Protein AF-A0AAD6QN85-F1 (afdb_monomer_lite)

Sequence (68 aa):
MLKVVETQSMLLQLILVFVIFSGFLENGNAGIMSAFIRSEWPSIDIPLDNEVFAIPKDHNAPQQVSNK

Secondary structure (DSSP, 8-state):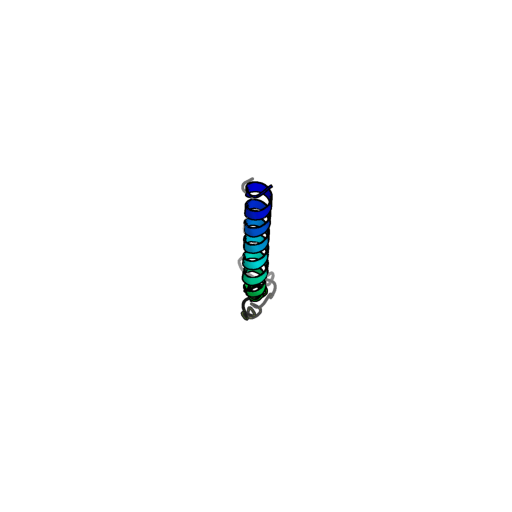
-HHHHHHHHHHHHHHHHHHHHHTTTT-----------------PPPPTTSGGGPPPSSTT---S----

Structure (mmCIF, N/CA/C/O backbone):
data_AF-A0AAD6QN85-F1
#
_entry.id   AF-A0AAD6QN85-F1
#
loop_
_atom_site.group_PDB
_atom_site.id
_atom_site.type_symbol
_atom_site.label_atom_id
_atom_site.label_alt_id
_atom_site.label_comp_id
_atom_site.label_asym_id
_atom_site.label_entity_id
_atom_site.label_seq_id
_atom_site.pdbx_PDB_ins_code
_atom_site.Cartn_x
_atom_site.Cartn_y
_atom_site.Cartn_z
_atom_site.occupancy
_atom_site.B_iso_or_equiv
_atom_site.auth_seq_id
_atom_site.auth_comp_id
_atom_site.auth_asym_id
_atom_site.auth_atom_id
_atom_site.pdbx_PDB_model_num
ATOM 1 N N . MET A 1 1 ? 34.718 10.576 -55.266 1.00 63.72 1 MET A N 1
ATOM 2 C CA . MET A 1 1 ? 34.787 9.115 -55.047 1.00 63.72 1 MET A CA 1
ATOM 3 C C . MET A 1 1 ? 35.558 8.770 -53.772 1.00 63.72 1 MET A C 1
ATOM 5 O O . MET A 1 1 ? 34.941 8.207 -52.885 1.00 63.72 1 MET A O 1
ATOM 9 N N . LEU A 1 2 ? 36.821 9.199 -53.611 1.00 74.56 2 LEU A N 1
ATOM 10 C CA . LEU A 1 2 ? 37.644 8.954 -52.404 1.00 74.56 2 LEU A CA 1
ATOM 11 C C . LEU A 1 2 ? 36.959 9.372 -51.080 1.00 74.56 2 LEU A C 1
ATOM 13 O O . LEU A 1 2 ? 36.750 8.532 -50.216 1.00 74.56 2 LEU A O 1
ATOM 17 N N . LYS A 1 3 ? 36.473 10.621 -50.981 1.00 74.25 3 LYS A N 1
ATOM 18 C CA . LYS A 1 3 ? 35.742 11.129 -49.797 1.00 74.25 3 LYS A CA 1
ATOM 19 C C . LYS A 1 3 ? 34.490 10.322 -49.428 1.00 74.25 3 LYS A C 1
ATOM 21 O O . LYS A 1 3 ? 34.134 10.223 -48.259 1.00 74.25 3 LYS A O 1
ATOM 26 N N . VAL A 1 4 ? 33.799 9.765 -50.427 1.00 73.81 4 VAL A N 1
ATOM 27 C CA . VAL A 1 4 ? 32.594 8.948 -50.204 1.00 73.81 4 VAL A CA 1
ATOM 28 C C . VAL A 1 4 ? 32.994 7.600 -49.613 1.00 73.81 4 VAL A C 1
ATOM 30 O O . VAL A 1 4 ? 32.380 7.166 -48.649 1.00 73.81 4 VAL A O 1
ATOM 33 N N . VAL A 1 5 ? 34.062 6.983 -50.123 1.00 81.25 5 VAL A N 1
ATOM 34 C CA . VAL A 1 5 ? 34.612 5.728 -49.587 1.00 81.25 5 VAL A CA 1
ATOM 35 C C . VAL A 1 5 ? 35.127 5.913 -48.154 1.00 81.25 5 VAL A C 1
ATOM 37 O O . VAL A 1 5 ? 34.824 5.096 -47.290 1.00 81.25 5 VAL A O 1
ATOM 40 N N . GLU A 1 6 ? 35.819 7.018 -47.871 1.00 81.06 6 GLU A N 1
ATOM 41 C CA . GLU A 1 6 ? 36.272 7.371 -46.517 1.00 81.06 6 GLU A CA 1
ATOM 42 C C . GLU A 1 6 ? 35.093 7.548 -45.550 1.00 81.06 6 GLU A C 1
ATOM 44 O O . GLU A 1 6 ? 35.088 6.967 -44.468 1.00 81.06 6 GLU A O 1
ATOM 49 N N . THR A 1 7 ? 34.044 8.273 -45.954 1.00 82.88 7 THR A N 1
ATOM 50 C CA . THR A 1 7 ? 32.847 8.480 -45.116 1.00 82.88 7 THR A CA 1
ATOM 51 C C . THR A 1 7 ? 32.109 7.165 -44.840 1.00 82.88 7 THR A C 1
ATOM 53 O O . THR A 1 7 ? 31.674 6.926 -43.715 1.00 82.88 7 THR A O 1
ATOM 56 N N . GLN A 1 8 ? 32.006 6.283 -45.840 1.00 82.19 8 GLN A N 1
ATOM 57 C CA . GLN A 1 8 ? 31.412 4.949 -45.687 1.00 82.19 8 GLN A CA 1
ATOM 58 C C . GLN A 1 8 ? 32.241 4.061 -44.743 1.00 82.19 8 GLN A C 1
ATOM 60 O O . GLN A 1 8 ? 31.678 3.364 -43.901 1.00 82.19 8 GLN A O 1
ATOM 65 N N . SER A 1 9 ? 33.574 4.139 -44.816 1.00 89.06 9 SER A N 1
ATOM 66 C CA . SER A 1 9 ? 34.478 3.443 -43.891 1.00 89.06 9 SER A CA 1
ATOM 67 C C . SER A 1 9 ? 34.316 3.934 -42.448 1.00 89.06 9 SER A C 1
ATOM 69 O O . SER A 1 9 ? 34.263 3.121 -41.527 1.00 89.06 9 SER A O 1
ATOM 71 N N . MET A 1 10 ? 34.199 5.248 -42.239 1.00 92.25 10 MET A N 1
ATOM 72 C CA . MET A 1 10 ? 33.997 5.837 -40.907 1.00 92.25 10 MET A CA 1
ATOM 73 C C . MET A 1 10 ? 32.643 5.443 -40.309 1.00 92.25 10 MET A C 1
ATOM 75 O O . MET A 1 10 ? 32.565 5.108 -39.129 1.00 92.25 10 MET A O 1
ATOM 79 N N . LEU A 1 11 ? 31.584 5.433 -41.127 1.00 93.56 11 LEU A N 1
ATOM 80 C CA . LEU A 1 11 ? 30.253 4.990 -40.709 1.00 93.56 11 LEU A CA 1
ATOM 81 C C . LEU A 1 11 ? 30.269 3.518 -40.281 1.00 93.56 11 LEU A C 1
ATOM 83 O O . LEU A 1 11 ? 29.713 3.173 -39.241 1.00 93.56 11 LEU A O 1
ATOM 87 N N . LEU A 1 12 ? 30.942 2.660 -41.050 1.00 94.50 12 LEU A N 1
ATOM 88 C CA . LEU A 1 12 ? 31.050 1.236 -40.746 1.00 94.50 12 LEU A CA 1
ATOM 89 C C . LEU A 1 12 ? 31.828 0.985 -39.447 1.00 94.50 12 LEU A C 1
ATOM 91 O O . LEU A 1 12 ? 31.416 0.152 -38.642 1.00 94.50 12 LEU A O 1
ATOM 95 N N . GLN A 1 13 ? 32.900 1.741 -39.200 1.00 94.75 13 GLN A N 1
ATOM 96 C CA . GLN A 1 13 ? 33.636 1.692 -37.931 1.00 94.75 13 GLN A CA 1
ATOM 97 C C . GLN A 1 13 ? 32.768 2.136 -36.748 1.00 94.75 13 GLN A C 1
ATOM 99 O O . GLN A 1 13 ? 32.767 1.477 -35.711 1.00 94.75 13 GLN A O 1
ATOM 104 N N . LEU A 1 14 ? 31.989 3.208 -36.911 1.00 95.81 14 LEU A N 1
ATOM 105 C CA . LEU A 1 14 ? 31.052 3.694 -35.895 1.00 95.81 14 LEU A CA 1
ATOM 106 C C . LEU A 1 14 ? 29.987 2.647 -35.550 1.00 95.81 14 LEU A C 1
ATOM 108 O O . LEU A 1 14 ? 29.743 2.384 -34.373 1.00 95.81 14 LEU A O 1
ATOM 112 N N . ILE A 1 15 ? 29.396 2.018 -36.569 1.00 96.00 15 ILE A N 1
ATOM 113 C CA . ILE A 1 15 ? 28.414 0.941 -36.389 1.00 96.00 15 ILE A CA 1
ATOM 114 C C . ILE A 1 15 ? 29.058 -0.251 -35.675 1.00 96.00 15 ILE A C 1
ATOM 116 O O . ILE A 1 15 ? 28.474 -0.781 -34.733 1.00 96.00 15 ILE A O 1
ATOM 120 N N . LEU A 1 16 ? 30.270 -0.648 -36.072 1.00 95.81 16 LEU A N 1
ATOM 121 C CA . LEU A 1 16 ? 30.979 -1.769 -35.457 1.00 95.81 16 LEU A CA 1
ATOM 122 C C . LEU A 1 16 ? 31.263 -1.513 -33.971 1.00 95.81 16 LEU A C 1
ATOM 124 O O . LEU A 1 16 ? 30.983 -2.371 -33.135 1.00 95.81 16 LEU A O 1
ATOM 128 N N . VAL A 1 17 ? 31.762 -0.323 -33.631 1.00 95.31 17 VAL A N 1
ATOM 129 C CA . VAL A 1 17 ? 32.010 0.079 -32.239 1.00 95.31 17 VAL A CA 1
ATOM 130 C C . VAL A 1 17 ? 30.712 0.084 -31.436 1.00 95.31 17 VAL A C 1
ATOM 132 O O . VAL A 1 17 ? 30.689 -0.426 -30.319 1.00 95.31 17 VAL A O 1
ATOM 135 N N . PHE A 1 18 ? 29.623 0.606 -32.001 1.00 93.56 18 PHE A N 1
ATOM 136 C CA . PHE A 1 18 ? 28.324 0.645 -31.333 1.00 93.56 18 PHE A CA 1
ATOM 137 C C . PHE A 1 18 ? 27.753 -0.756 -31.063 1.00 93.56 18 PHE A C 1
ATOM 139 O O . PHE A 1 18 ? 27.240 -1.011 -29.972 1.00 93.56 18 PHE A O 1
ATOM 146 N N . VAL A 1 19 ? 27.869 -1.676 -32.026 1.00 93.19 19 VAL A N 1
ATOM 147 C CA . VAL A 1 19 ? 27.429 -3.074 -31.874 1.00 93.19 19 VAL A CA 1
ATOM 148 C C . VAL A 1 19 ? 28.245 -3.783 -30.795 1.00 93.19 19 VAL A C 1
ATOM 150 O O . VAL A 1 19 ? 27.667 -4.424 -29.919 1.00 93.19 19 VAL A O 1
ATOM 153 N N . ILE A 1 20 ? 29.571 -3.619 -30.813 1.00 91.62 20 ILE A N 1
ATOM 154 C CA . ILE A 1 20 ? 30.462 -4.178 -29.788 1.00 91.62 20 ILE A CA 1
ATOM 155 C C . ILE A 1 20 ? 30.101 -3.615 -28.409 1.00 91.62 20 ILE A C 1
ATOM 157 O O . ILE A 1 20 ? 29.925 -4.381 -27.469 1.00 91.62 20 ILE A O 1
ATOM 161 N N . PHE A 1 21 ? 29.930 -2.294 -28.294 1.00 89.56 21 PHE A N 1
ATOM 162 C CA . PHE A 1 21 ? 29.571 -1.623 -27.043 1.00 89.56 21 PHE A CA 1
ATOM 163 C C . PHE A 1 21 ? 28.212 -2.086 -26.497 1.00 89.56 21 PHE A C 1
ATOM 165 O O . PHE A 1 21 ? 28.072 -2.316 -25.298 1.00 89.56 21 PHE A O 1
ATOM 172 N N . SER A 1 22 ? 27.227 -2.288 -27.375 1.00 86.38 22 SER A N 1
ATOM 173 C CA . SER A 1 22 ? 25.890 -2.746 -26.982 1.00 86.38 22 SER A CA 1
ATOM 174 C C . SER A 1 22 ? 25.888 -4.170 -26.418 1.00 86.38 22 SER A C 1
ATOM 176 O O . SER A 1 22 ? 25.073 -4.472 -25.551 1.00 86.38 22 SER A O 1
ATOM 178 N N . GLY A 1 23 ? 26.829 -5.026 -26.834 1.00 82.81 23 GLY A N 1
ATOM 179 C CA . GLY A 1 23 ? 27.011 -6.368 -26.267 1.00 82.81 23 GLY A CA 1
ATOM 180 C C . GLY A 1 23 ? 27.455 -6.379 -24.797 1.00 82.81 23 GLY A C 1
ATOM 181 O O . GLY A 1 23 ? 27.318 -7.397 -24.130 1.00 82.81 23 GLY A O 1
ATOM 182 N N . PHE A 1 24 ? 27.937 -5.252 -24.258 1.00 80.00 24 PHE A N 1
ATOM 183 C CA . PHE A 1 24 ? 28.290 -5.122 -22.838 1.00 80.00 24 PHE A CA 1
ATOM 184 C C . PHE A 1 24 ? 27.117 -4.662 -21.955 1.00 80.00 24 PHE A C 1
ATOM 186 O O . PHE A 1 24 ? 27.274 -4.564 -20.738 1.00 80.00 24 PHE A O 1
ATOM 193 N N . LEU A 1 25 ? 25.939 -4.389 -22.532 1.00 78.12 25 LEU A N 1
ATOM 194 C CA . LEU A 1 25 ? 24.758 -3.913 -21.797 1.00 78.12 25 LEU A CA 1
ATOM 195 C C . LEU A 1 25 ? 23.958 -5.035 -21.102 1.00 78.12 25 LEU A C 1
ATOM 197 O O . LEU A 1 25 ? 22.904 -4.759 -20.534 1.00 78.12 25 LEU A O 1
ATOM 201 N N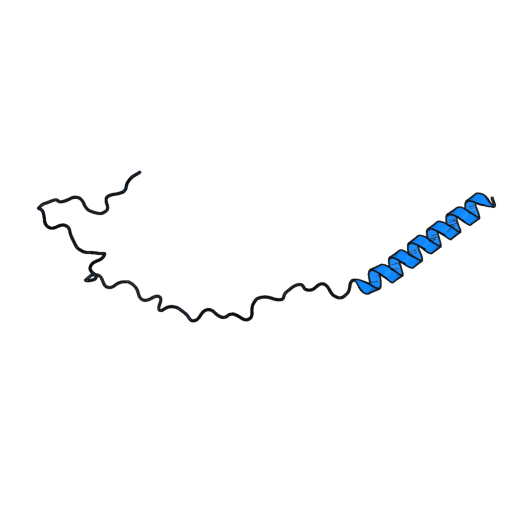 . GLU A 1 26 ? 24.440 -6.284 -21.100 1.00 68.06 26 GLU A N 1
ATOM 202 C CA . GLU A 1 26 ? 23.698 -7.453 -20.588 1.00 68.06 26 GLU A CA 1
ATOM 203 C C . GLU A 1 26 ? 23.428 -7.453 -19.070 1.00 68.06 26 GLU A C 1
ATOM 205 O O . GLU A 1 26 ? 22.608 -8.238 -18.602 1.00 68.06 26 GLU A O 1
ATOM 210 N N . ASN A 1 27 ? 24.040 -6.561 -18.285 1.00 67.19 27 ASN A N 1
ATOM 211 C CA . ASN A 1 27 ? 23.894 -6.549 -16.825 1.00 67.19 27 ASN A CA 1
ATOM 212 C C . ASN A 1 27 ? 23.236 -5.263 -16.312 1.00 67.19 27 ASN A C 1
ATOM 214 O O . ASN A 1 27 ? 23.861 -4.426 -15.660 1.00 67.19 27 ASN A O 1
ATOM 218 N N . GLY A 1 28 ? 21.941 -5.112 -16.588 1.00 67.00 28 GLY A N 1
ATOM 219 C CA . GLY A 1 28 ? 21.095 -4.176 -15.852 1.00 67.00 28 GLY A CA 1
ATOM 220 C C . GLY A 1 28 ? 20.713 -4.778 -14.501 1.00 67.00 28 GLY A C 1
ATOM 221 O O . GLY A 1 28 ? 20.134 -5.859 -14.455 1.00 67.00 28 GLY A O 1
ATOM 222 N N . ASN A 1 29 ? 21.001 -4.085 -13.395 1.00 70.88 29 ASN A N 1
ATOM 223 C CA . ASN A 1 29 ? 20.600 -4.523 -12.056 1.00 70.88 29 ASN A CA 1
ATOM 224 C C . ASN A 1 29 ? 19.096 -4.261 -11.822 1.00 70.88 29 ASN A C 1
ATOM 226 O O . ASN A 1 29 ? 18.711 -3.406 -11.024 1.00 70.88 29 ASN A O 1
ATOM 230 N N . ALA A 1 30 ? 18.242 -4.929 -12.597 1.00 71.94 30 ALA A N 1
ATOM 231 C CA . ALA A 1 30 ? 16.790 -4.852 -12.501 1.00 71.94 30 ALA A CA 1
ATOM 232 C C . ALA A 1 30 ? 16.253 -6.059 -11.717 1.0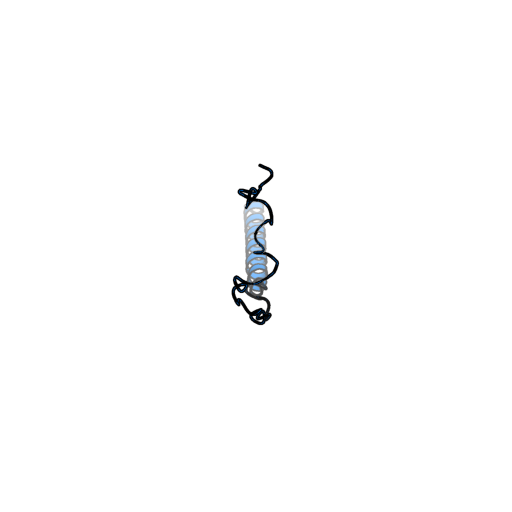0 71.94 30 ALA A C 1
ATOM 234 O O . ALA A 1 30 ? 16.779 -7.162 -11.818 1.00 71.94 30 ALA A O 1
ATOM 235 N N . GLY A 1 31 ? 15.198 -5.862 -10.925 1.00 69.75 31 GLY A N 1
ATOM 236 C CA . GLY A 1 31 ? 14.540 -6.961 -10.208 1.00 69.75 31 GLY A CA 1
ATOM 237 C C . GLY A 1 31 ? 15.160 -7.353 -8.863 1.00 69.75 31 GLY A C 1
ATOM 238 O O . GLY A 1 31 ? 14.671 -8.295 -8.243 1.00 69.75 31 GLY A O 1
ATOM 239 N N . ILE A 1 32 ? 16.162 -6.624 -8.350 1.00 76.50 32 ILE A N 1
ATOM 240 C CA . ILE A 1 32 ? 16.542 -6.748 -6.933 1.00 76.50 32 ILE A CA 1
ATOM 241 C C . ILE A 1 32 ? 15.477 -6.047 -6.088 1.00 76.50 32 ILE A C 1
ATOM 243 O O . ILE A 1 32 ? 15.558 -4.855 -5.792 1.00 76.50 32 ILE A O 1
ATOM 247 N N . MET A 1 33 ? 14.446 -6.798 -5.712 1.00 78.12 33 MET A N 1
ATOM 248 C CA . MET A 1 33 ? 13.575 -6.418 -4.608 1.00 78.12 33 MET A CA 1
ATOM 249 C C . MET A 1 33 ? 14.285 -6.725 -3.290 1.00 78.12 33 MET A C 1
ATOM 251 O O . MET A 1 33 ? 15.078 -7.661 -3.190 1.00 78.12 33 MET A O 1
ATOM 255 N N . SER A 1 34 ? 14.003 -5.926 -2.264 1.00 82.12 34 SER A N 1
ATOM 256 C CA . SER A 1 34 ? 14.480 -6.222 -0.917 1.00 82.12 34 SER A CA 1
ATOM 257 C C . SER A 1 34 ? 13.993 -7.608 -0.487 1.00 82.12 34 SER A C 1
ATOM 259 O O . SER A 1 34 ? 12.805 -7.901 -0.598 1.00 82.12 34 SER A O 1
ATOM 261 N N . ALA A 1 35 ? 14.885 -8.435 0.066 1.00 84.00 35 ALA A N 1
ATOM 262 C CA . ALA A 1 35 ? 14.526 -9.712 0.694 1.00 84.00 35 ALA A CA 1
ATOM 263 C C . ALA A 1 35 ? 13.736 -9.531 2.008 1.00 84.00 35 ALA A C 1
ATOM 265 O O . ALA A 1 35 ? 13.419 -10.501 2.695 1.00 84.00 35 ALA A O 1
ATOM 266 N N . PHE A 1 36 ? 13.455 -8.283 2.391 1.00 87.56 36 PHE A N 1
ATOM 267 C CA . PHE A 1 36 ? 12.728 -7.948 3.600 1.00 87.56 36 PHE A CA 1
ATOM 268 C C . PHE A 1 36 ? 11.268 -8.403 3.512 1.00 87.56 36 PHE A C 1
ATOM 270 O O . PHE A 1 36 ? 10.434 -7.778 2.856 1.00 87.56 36 PHE A O 1
ATOM 277 N N . ILE A 1 37 ? 10.954 -9.468 4.242 1.00 80.56 37 ILE A N 1
ATOM 278 C CA . ILE A 1 37 ? 9.589 -9.856 4.580 1.00 80.56 37 ILE A CA 1
ATOM 279 C C . ILE A 1 37 ? 9.264 -9.155 5.898 1.00 80.56 37 ILE A C 1
ATOM 281 O O . ILE A 1 37 ? 9.888 -9.432 6.924 1.00 80.56 37 ILE A O 1
ATOM 285 N N . ARG A 1 38 ? 8.310 -8.217 5.879 1.00 81.69 38 ARG A N 1
ATOM 286 C CA . ARG A 1 38 ? 7.823 -7.592 7.114 1.00 81.69 38 ARG A CA 1
ATOM 287 C C . ARG A 1 38 ? 7.196 -8.697 7.963 1.00 81.69 38 ARG A C 1
ATOM 289 O O . ARG A 1 38 ? 6.290 -9.372 7.483 1.00 81.69 38 ARG A O 1
ATOM 296 N N . SER A 1 39 ? 7.648 -8.875 9.204 1.00 77.81 39 SER A N 1
ATOM 297 C CA . SER A 1 39 ? 6.880 -9.666 10.165 1.00 77.81 39 SER A CA 1
ATOM 298 C C . SER A 1 39 ? 5.490 -9.047 10.249 1.00 77.81 39 SER A C 1
ATOM 300 O O . SER A 1 39 ? 5.392 -7.827 10.427 1.00 77.81 39 SER A O 1
ATOM 302 N N . GLU A 1 40 ? 4.442 -9.848 10.071 1.00 74.94 40 GLU A N 1
ATOM 303 C CA . GLU A 1 40 ? 3.075 -9.377 10.245 1.00 74.94 40 GLU A CA 1
ATOM 304 C C . GLU A 1 40 ? 2.983 -8.791 11.655 1.00 74.94 40 GLU A C 1
ATOM 306 O O . GLU A 1 40 ? 3.093 -9.498 12.657 1.00 74.94 40 GLU A O 1
ATOM 311 N N . TRP A 1 41 ? 2.905 -7.461 11.734 1.00 74.19 41 TRP A N 1
ATOM 312 C CA . TRP A 1 41 ? 2.468 -6.834 12.967 1.00 74.19 41 TRP A CA 1
ATOM 313 C C . TRP A 1 41 ? 1.071 -7.387 13.207 1.00 74.19 41 TRP A C 1
ATOM 315 O O . TRP A 1 41 ? 0.304 -7.386 12.242 1.00 74.19 41 TRP A O 1
ATOM 325 N N . PRO A 1 42 ? 0.746 -7.883 14.413 1.00 76.31 42 PRO A N 1
ATOM 326 C CA . PRO A 1 42 ? -0.573 -8.428 14.675 1.00 76.31 42 PRO A CA 1
ATOM 327 C C . PRO A 1 42 ? -1.617 -7.414 14.215 1.00 76.31 42 PRO A C 1
ATOM 329 O O . PRO A 1 42 ? -1.771 -6.355 14.820 1.00 76.31 42 PRO A O 1
ATOM 332 N N . SER A 1 43 ? -2.307 -7.734 13.120 1.00 80.06 43 SER A N 1
ATOM 333 C CA . SER A 1 43 ? -3.432 -6.958 12.605 1.00 80.06 43 SER A CA 1
ATOM 334 C C . SER A 1 43 ? -4.679 -7.329 13.403 1.00 80.06 43 SER A C 1
ATOM 336 O O . SER A 1 43 ? -5.709 -7.701 12.847 1.00 80.06 43 SER A O 1
ATOM 338 N N . ILE A 1 44 ? -4.535 -7.324 14.726 1.00 89.50 44 ILE A N 1
ATOM 339 C CA . ILE A 1 44 ? -5.612 -7.611 15.657 1.00 89.50 44 ILE A CA 1
ATOM 340 C C . ILE A 1 44 ? -6.404 -6.318 15.794 1.00 89.50 44 ILE A C 1
ATOM 342 O O . ILE A 1 44 ? -5.838 -5.277 16.136 1.00 89.50 44 ILE A O 1
ATOM 346 N N . ASP A 1 45 ? -7.703 -6.395 15.520 1.00 92.81 45 ASP A N 1
ATOM 347 C CA . ASP A 1 45 ? -8.607 -5.271 15.723 1.00 92.81 45 ASP A CA 1
ATOM 348 C C . ASP A 1 45 ? -8.560 -4.805 17.179 1.00 92.81 45 ASP A C 1
ATOM 350 O O . ASP A 1 45 ? -8.452 -5.601 18.117 1.00 92.81 45 ASP A O 1
ATOM 354 N N . ILE A 1 46 ? -8.657 -3.493 17.373 1.00 94.06 46 ILE A N 1
ATOM 355 C CA . ILE A 1 46 ? -8.700 -2.918 18.711 1.00 94.06 46 ILE A CA 1
ATOM 356 C C . ILE A 1 46 ? -9.997 -3.399 19.393 1.00 94.06 46 ILE A C 1
ATOM 358 O O . ILE A 1 46 ? -11.078 -3.213 18.828 1.00 94.06 46 ILE A O 1
ATOM 362 N N . PRO A 1 47 ? -9.925 -3.994 20.598 1.00 95.19 47 PRO A N 1
ATOM 363 C CA . PRO A 1 47 ? -11.109 -4.373 21.364 1.00 95.19 47 PRO A CA 1
ATOM 364 C C . PRO A 1 47 ? -12.029 -3.175 21.636 1.00 95.19 47 PRO A C 1
ATOM 366 O O . PRO A 1 47 ? -11.550 -2.066 21.860 1.00 95.19 47 PRO A O 1
ATOM 369 N N . LEU A 1 48 ? -13.348 -3.386 21.658 1.00 95.38 48 LEU A N 1
ATOM 370 C CA . LEU A 1 48 ? -14.329 -2.304 21.854 1.00 95.38 48 LEU A CA 1
ATOM 371 C C . LEU A 1 48 ? -14.266 -1.643 23.241 1.00 95.38 48 LEU A C 1
ATOM 373 O O . LEU A 1 48 ? -14.752 -0.529 23.407 1.00 95.38 48 LEU A O 1
ATOM 377 N N . ASP A 1 49 ? -13.687 -2.319 24.228 1.00 95.88 49 ASP A N 1
ATOM 378 C CA . ASP A 1 49 ? -13.456 -1.816 25.583 1.00 95.88 49 ASP A CA 1
ATOM 37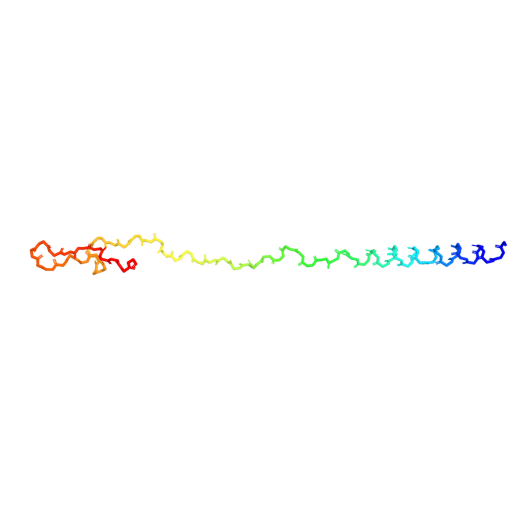9 C C . ASP A 1 49 ? -12.134 -1.043 25.726 1.00 95.88 49 ASP A C 1
ATOM 381 O O . ASP A 1 49 ? -11.827 -0.537 26.807 1.00 95.88 49 ASP A O 1
ATOM 385 N N . ASN A 1 50 ? -11.353 -0.918 24.648 1.00 96.69 50 ASN A N 1
ATOM 386 C CA . ASN A 1 50 ? -10.140 -0.115 24.641 1.00 96.69 50 ASN A CA 1
ATOM 387 C C . ASN A 1 50 ? -10.455 1.374 24.875 1.00 96.69 50 ASN A C 1
ATOM 389 O O . ASN A 1 50 ? -11.436 1.917 24.367 1.00 96.69 50 ASN A O 1
ATOM 393 N N . GLU A 1 51 ? -9.569 2.059 25.597 1.00 95.94 51 GLU A N 1
ATOM 394 C CA . GLU A 1 51 ? -9.694 3.478 25.942 1.00 95.94 51 GLU A CA 1
ATOM 395 C C . GLU A 1 51 ? -9.879 4.412 24.735 1.00 95.94 51 GLU A C 1
ATOM 397 O O . GLU A 1 51 ? -10.540 5.443 24.862 1.00 95.94 51 GLU A O 1
ATOM 402 N N . VAL A 1 52 ? -9.375 4.047 23.549 1.00 95.44 52 VAL A N 1
ATOM 403 C CA . VAL A 1 52 ? -9.559 4.845 22.322 1.00 95.44 52 VAL A CA 1
ATOM 404 C C . VAL A 1 52 ? -11.019 4.908 21.858 1.00 95.44 52 VAL A C 1
ATOM 406 O O . VAL A 1 52 ? -11.382 5.815 21.110 1.00 95.44 52 VAL A O 1
ATOM 409 N N . PHE A 1 53 ? -11.861 3.975 22.310 1.00 96.00 53 PHE A N 1
ATOM 410 C CA . PHE A 1 53 ? -13.301 3.943 22.048 1.00 96.00 53 PHE A CA 1
ATOM 411 C C . PHE A 1 53 ? -14.138 4.431 23.239 1.00 96.00 53 PHE A C 1
ATOM 413 O O . PHE A 1 53 ? -15.361 4.268 23.241 1.00 96.00 53 PHE A O 1
ATOM 420 N N . ALA A 1 54 ? -13.513 5.041 24.253 1.00 95.69 54 ALA A N 1
ATOM 421 C CA . ALA A 1 54 ? -14.220 5.539 25.425 1.00 95.69 54 ALA A CA 1
ATOM 422 C C . ALA A 1 54 ? -15.332 6.536 25.047 1.00 95.69 54 ALA A C 1
ATOM 424 O O . ALA A 1 54 ? -15.127 7.514 24.324 1.00 95.69 54 ALA A O 1
ATOM 425 N N . ILE A 1 55 ? -16.529 6.293 25.582 1.00 95.00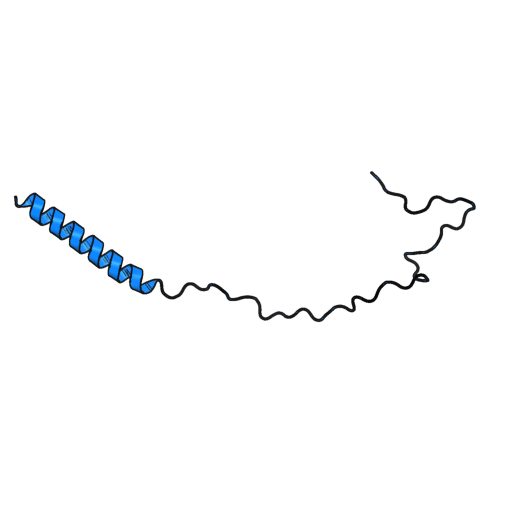 55 ILE A N 1
ATOM 426 C CA . ILE A 1 55 ? -17.702 7.147 25.382 1.00 95.00 55 ILE A CA 1
ATOM 427 C C . ILE A 1 55 ? -17.565 8.408 26.262 1.00 95.00 55 ILE A C 1
ATOM 429 O O . ILE A 1 55 ? -17.216 8.287 27.442 1.00 95.00 55 ILE A O 1
ATOM 433 N N . PRO A 1 56 ? -17.846 9.619 25.740 1.00 95.88 56 PRO A N 1
ATOM 434 C CA . PRO A 1 56 ? -17.865 10.838 26.543 1.00 95.88 56 PRO A CA 1
ATOM 435 C C . PRO A 1 56 ? -18.900 10.768 27.676 1.00 95.88 56 PRO A C 1
ATOM 437 O O . PRO A 1 56 ? -19.972 10.192 27.520 1.00 95.88 56 PRO A O 1
ATOM 440 N N . LYS A 1 57 ? -18.575 11.355 28.834 1.00 93.75 57 LYS A N 1
ATOM 441 C CA . LYS A 1 57 ? -19.311 11.121 30.090 1.00 93.75 57 LYS A CA 1
ATOM 442 C C . LYS A 1 57 ? -20.651 11.856 30.203 1.00 93.75 57 LYS A C 1
ATOM 444 O O . LYS A 1 57 ? -21.488 11.437 30.999 1.00 93.75 57 LYS A O 1
ATOM 449 N N . ASP A 1 58 ? -20.851 12.935 29.449 1.00 95.69 58 ASP A N 1
ATOM 450 C CA . ASP A 1 58 ? -22.032 13.785 29.607 1.00 95.69 58 ASP A CA 1
ATOM 451 C C . ASP A 1 58 ? -23.212 13.308 28.756 1.00 95.69 58 ASP A C 1
ATOM 453 O O . ASP A 1 58 ? -23.060 12.713 27.686 1.00 95.69 58 ASP A O 1
ATOM 457 N N . HIS A 1 59 ? -24.424 13.596 29.232 1.00 95.75 59 HIS A N 1
ATOM 458 C CA . HIS A 1 59 ? -25.642 13.275 28.499 1.00 95.75 59 HIS A CA 1
ATOM 459 C C . HIS A 1 59 ? -25.643 13.962 27.129 1.00 95.75 59 HIS A C 1
ATOM 461 O O . HIS A 1 59 ? -25.533 15.185 27.046 1.00 95.75 59 HIS A O 1
ATOM 467 N N . ASN A 1 60 ? -25.801 13.167 26.065 1.00 95.50 60 ASN A N 1
ATOM 468 C CA . ASN A 1 60 ? -25.787 13.640 24.679 1.00 95.50 60 ASN A CA 1
ATOM 469 C C . ASN A 1 60 ? -24.493 14.392 24.297 1.00 95.50 60 ASN A C 1
ATOM 471 O O . ASN A 1 60 ? -24.508 15.282 23.444 1.00 95.50 60 ASN A O 1
ATOM 475 N N . ALA A 1 61 ? -23.370 14.056 24.940 1.00 96.75 61 ALA A N 1
ATOM 476 C CA . ALA A 1 61 ? -22.072 14.592 24.569 1.00 96.75 61 ALA A CA 1
ATOM 477 C C . ALA A 1 61 ? -21.709 14.202 23.124 1.00 96.75 61 ALA A C 1
ATOM 479 O O . ALA A 1 61 ? -21.902 13.049 22.727 1.00 96.75 61 ALA A O 1
ATOM 480 N N . PRO A 1 62 ? -21.162 15.135 22.329 1.00 94.56 62 PRO A N 1
ATOM 481 C CA . PRO A 1 62 ? -20.789 14.861 20.951 1.00 94.56 62 PRO A CA 1
ATOM 482 C C . PRO A 1 62 ? -19.678 13.807 20.876 1.00 94.56 62 PRO A C 1
ATOM 484 O O . PRO A 1 62 ? -18.698 13.850 21.6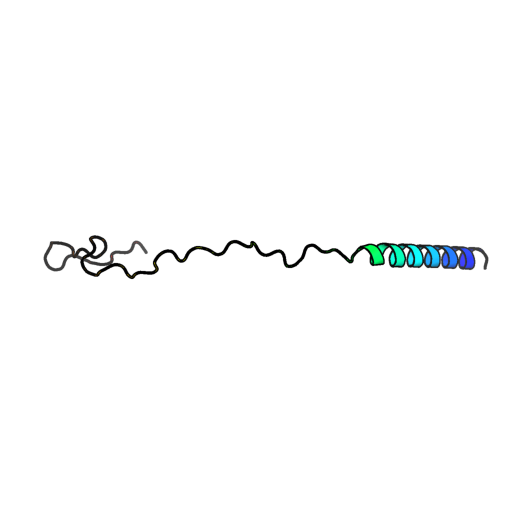19 1.00 94.56 62 PRO A O 1
ATOM 487 N N . GLN A 1 63 ? -19.821 12.879 19.932 1.00 95.19 63 GLN A N 1
ATOM 488 C CA . GLN A 1 63 ? -18.840 11.841 19.614 1.00 95.19 63 GLN A CA 1
ATOM 489 C C . GLN A 1 63 ? -18.294 12.060 18.196 1.00 95.19 63 GLN A C 1
ATOM 491 O O . GLN A 1 63 ? -18.966 12.659 17.360 1.00 95.19 63 GLN A O 1
ATOM 496 N N . GLN A 1 64 ? -17.077 11.569 17.924 1.00 94.19 64 GLN A N 1
ATOM 497 C CA . GLN A 1 64 ? -16.446 11.601 16.591 1.00 94.19 64 GLN A CA 1
ATOM 498 C C . GLN A 1 64 ? -16.295 13.014 15.991 1.00 94.19 64 GLN A C 1
ATOM 500 O O . GLN A 1 64 ? -16.504 13.236 14.797 1.00 94.19 64 GLN A O 1
ATOM 505 N N . VAL A 1 65 ? -15.921 13.988 16.823 1.00 92.56 65 VAL A N 1
ATOM 506 C CA . VAL A 1 65 ? -15.687 15.370 16.383 1.00 92.56 65 VAL A CA 1
ATOM 507 C C . VAL A 1 65 ? -14.488 15.423 15.429 1.00 92.56 65 VAL A C 1
ATOM 509 O O . VAL A 1 65 ? -13.434 14.857 15.711 1.00 92.56 65 VAL A O 1
ATOM 512 N N . SER A 1 66 ? -14.642 16.120 14.303 1.00 92.00 66 SER A N 1
ATOM 513 C CA . SER A 1 66 ? -13.593 16.318 13.300 1.00 92.00 66 SER A CA 1
ATOM 514 C C . SER A 1 66 ? -13.482 17.799 12.945 1.00 92.00 66 SER A C 1
ATOM 516 O O . SER A 1 66 ? -14.495 18.469 12.736 1.00 92.00 66 SER A O 1
ATOM 518 N N . ASN A 1 67 ? -12.246 18.296 12.863 1.00 79.81 67 ASN A N 1
ATOM 519 C CA . ASN A 1 67 ? -11.943 19.618 12.327 1.00 79.81 67 ASN A CA 1
ATOM 520 C C . ASN A 1 67 ? -11.930 19.492 10.802 1.00 79.81 67 ASN A C 1
ATOM 522 O O . ASN A 1 67 ? -10.918 19.090 10.231 1.00 79.81 67 ASN A O 1
ATOM 526 N N . LYS A 1 68 ? -13.073 19.736 10.163 1.00 69.25 68 LYS A N 1
ATOM 527 C CA . LYS A 1 68 ? -13.103 19.922 8.709 1.00 69.25 68 LYS A CA 1
ATOM 528 C C . LYS A 1 68 ? -12.382 21.204 8.318 1.00 69.25 68 LYS A C 1
ATOM 530 O O . LYS A 1 68 ? -12.511 22.191 9.076 1.00 69.25 68 LYS A O 1
#

Radius of gyration: 35.23 Å; chains: 1; bounding box: 63×30×85 Å

Organism: NCBI:txid444605

pLDDT: mean 86.08, std 9.73, range [63.72, 96.75]

Foldseek 3Di:
DVVVVVVVVVVVVVVVVVVVVVVVVPDDPPDPDDPDDDDPPPPDDDDCPDPVNDDDDDDVDDDPDDDD